Protein AF-A0A382ZTS0-F1 (afdb_monomer)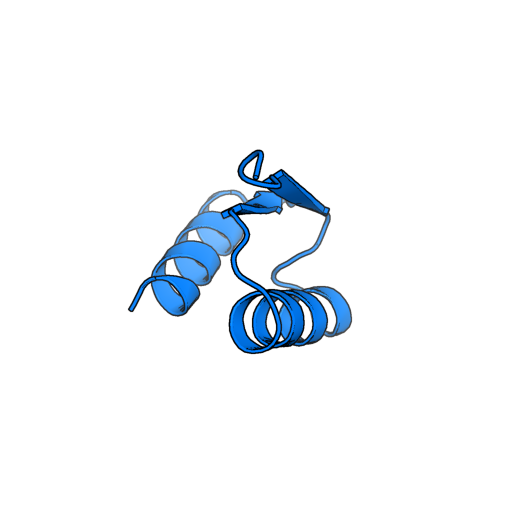

InterPro domains:
  IPR036291 NAD(P)-binding domain superfamily [SSF51735] (3-49)

pLDDT: mean 95.24, std 6.12, range [60.0, 97.94]

Foldseek 3Di:
DDAAEDEDECLLPDVNVVVVLVDVVPDRHHYQYHYDDVVSRVVSVVVVVD

Mean predicted aligned error: 2.68 Å

Organism: NCBI:txid408172

Nearest PDB structures (foldseek):
  2hrb-assembly1_A  TM=8.485E-01  e=7.847E-02  Homo sapiens
  3bhj-assembly1_A  TM=8.339E-01  e=1.038E-01  Homo sapiens
  1n5d-assembly1_A  TM=8.525E-01  e=1.474E-01  Sus scrofa
  8j4o-assembly1_B  TM=4.348E-01  e=8.550E+00  Acinetobacter baumannii
  8j4n-assembly1_A  TM=4.429E-01  e=8.550E+00  Acinetobacter baumannii

Radius of gyration: 10.42 Å; Cα contacts (8 Å, |Δi|>4): 59; chains: 1; bounding box: 31×19×24 Å

Secondary structure (DSSP, 8-state):
-PPEEEEEETTTSHHHHHHHHHHHHHS-EEEEEE-S-HHHHHHHHHHHH-

Solvent-accessible surface area (backbone atoms only — not comparable to full-atom values): 3020 Å² total; per-residue (Å²): 132,82,85,45,76,47,78,36,77,43,20,78,39,79,69,30,35,58,49,51,55,49,48,58,72,77,41,90,59,48,79,42,61,37,58,96,49,64,67,57,26,50,55,49,50,52,65,75,71,110

Sequence (50 aa):
MREQTVLILGGYGGAGKALAELLLKETKLRLLIGGRNPAKAEAFADELNA

Structure (mmCIF, N/CA/C/O backbone):
data_AF-A0A382ZTS0-F1
#
_entry.id   AF-A0A382ZTS0-F1
#
loop_
_atom_site.group_PDB
_atom_site.id
_atom_site.type_symbol
_atom_site.label_atom_id
_atom_site.label_alt_id
_atom_site.label_comp_id
_atom_site.label_asym_id
_atom_site.label_entity_id
_atom_site.label_seq_id
_atom_site.pdbx_PDB_ins_code
_atom_site.Cartn_x
_atom_site.Cartn_y
_atom_site.Cartn_z
_atom_site.occupancy
_atom_site.B_iso_or_equiv
_atom_site.auth_seq_id
_atom_site.auth_comp_id
_atom_site.auth_asym_id
_atom_site.auth_atom_id
_atom_site.pdbx_PDB_model_num
ATOM 1 N N . MET A 1 1 ? -21.700 1.909 7.712 1.00 60.00 1 MET A N 1
ATOM 2 C CA . MET A 1 1 ? -20.616 2.882 7.433 1.00 60.00 1 MET A CA 1
ATOM 3 C C . MET A 1 1 ? -20.116 2.624 6.018 1.00 60.00 1 MET A C 1
ATOM 5 O O . MET A 1 1 ? -20.119 1.466 5.624 1.00 60.00 1 MET A O 1
ATOM 9 N N . ARG A 1 2 ? -19.781 3.657 5.231 1.00 76.38 2 ARG A N 1
ATOM 10 C CA . ARG A 1 2 ? -19.210 3.461 3.883 1.00 76.38 2 ARG A CA 1
ATOM 11 C C . ARG A 1 2 ? -17.794 2.905 4.015 1.00 76.38 2 ARG A C 1
ATOM 13 O O . ARG A 1 2 ? -17.034 3.402 4.840 1.00 76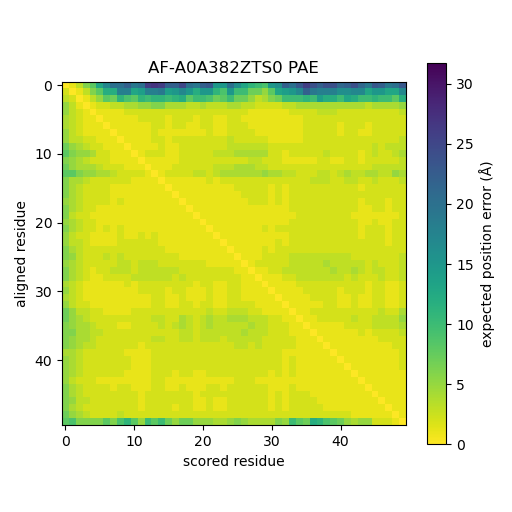.38 2 ARG A O 1
ATOM 20 N N . GLU A 1 3 ? -17.462 1.911 3.204 1.00 85.25 3 GLU A N 1
ATOM 21 C CA . GLU A 1 3 ? -16.096 1.409 3.076 1.00 85.25 3 GLU A CA 1
ATOM 22 C C . GLU A 1 3 ? -15.199 2.535 2.542 1.00 85.25 3 GLU A C 1
ATOM 24 O O . GLU A 1 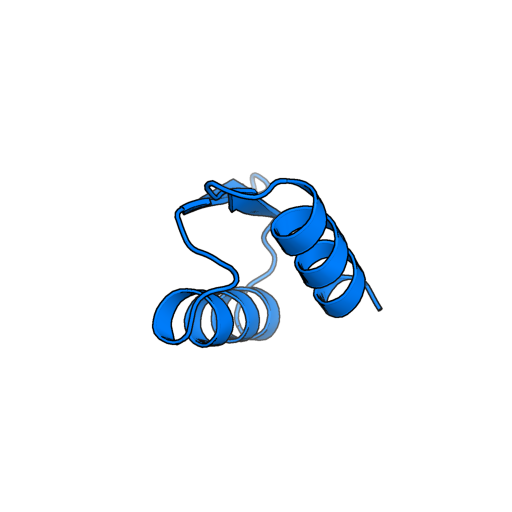3 ? -15.471 3.115 1.487 1.00 85.25 3 GLU A O 1
ATOM 29 N N . GLN A 1 4 ? -14.176 2.913 3.309 1.00 93.75 4 GLN A N 1
ATOM 30 C CA . GLN A 1 4 ? -13.257 3.981 2.924 1.00 93.75 4 GLN A CA 1
ATOM 31 C C . GLN A 1 4 ? -12.164 3.397 2.032 1.00 93.75 4 GLN A C 1
ATOM 33 O O . GLN A 1 4 ? -11.576 2.373 2.364 1.00 93.75 4 GLN A O 1
ATOM 38 N N . THR A 1 5 ? -11.902 4.041 0.895 1.00 97.12 5 THR A N 1
ATOM 39 C CA . THR A 1 5 ? -10.809 3.663 -0.010 1.00 97.12 5 THR A CA 1
ATOM 40 C C . THR A 1 5 ? -9.756 4.761 -0.027 1.00 97.12 5 THR A C 1
ATOM 42 O O . THR A 1 5 ? -10.092 5.929 -0.222 1.00 97.12 5 THR A O 1
ATOM 45 N N . VAL A 1 6 ? -8.491 4.388 0.158 1.00 97.25 6 VAL A N 1
ATOM 46 C CA . VAL A 1 6 ? -7.343 5.305 0.161 1.00 97.25 6 VAL A CA 1
ATOM 47 C C . VAL A 1 6 ? -6.336 4.860 -0.896 1.00 97.25 6 VAL A C 1
ATOM 49 O O . VAL A 1 6 ? -6.025 3.679 -0.994 1.00 97.25 6 VAL A O 1
ATOM 52 N N . LEU A 1 7 ? -5.810 5.805 -1.677 1.00 97.44 7 LEU A N 1
ATOM 53 C CA . LEU A 1 7 ? -4.698 5.585 -2.604 1.00 97.44 7 LEU A CA 1
ATOM 54 C C . LEU A 1 7 ? -3.429 6.221 -2.036 1.00 97.44 7 LEU A C 1
ATOM 56 O O . LEU A 1 7 ? -3.413 7.423 -1.774 1.00 97.44 7 LEU A O 1
ATOM 60 N N . ILE A 1 8 ? -2.356 5.440 -1.914 1.00 97.44 8 ILE A N 1
ATOM 61 C CA . ILE A 1 8 ? -1.024 5.950 -1.571 1.00 97.44 8 ILE A CA 1
ATOM 62 C C . ILE A 1 8 ? -0.128 5.893 -2.804 1.00 97.44 8 ILE A C 1
ATOM 64 O O . ILE A 1 8 ? 0.206 4.817 -3.304 1.00 97.44 8 ILE A O 1
ATOM 68 N N . LEU A 1 9 ? 0.318 7.063 -3.262 1.00 96.56 9 LEU A N 1
ATOM 69 C CA . LEU A 1 9 ? 1.371 7.173 -4.268 1.00 96.56 9 LEU A CA 1
ATOM 70 C C . LEU A 1 9 ? 2.744 7.044 -3.603 1.00 96.56 9 LEU A C 1
ATOM 72 O O . LEU A 1 9 ? 3.033 7.713 -2.615 1.00 96.56 9 LEU A O 1
ATOM 76 N N . GLY A 1 10 ? 3.598 6.178 -4.150 1.00 95.31 10 GLY A N 1
ATOM 77 C CA . GLY A 1 10 ? 4.865 5.813 -3.516 1.00 95.31 10 GLY A CA 1
ATOM 78 C C . GLY A 1 10 ?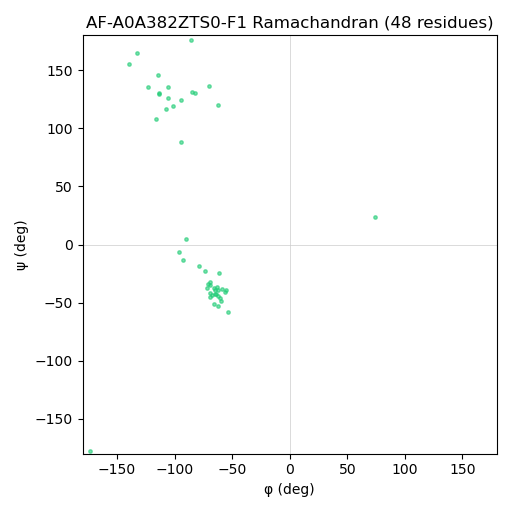 4.692 4.876 -2.318 1.00 95.31 10 GLY A C 1
ATOM 79 O O . GLY A 1 10 ? 5.567 4.839 -1.455 1.00 95.31 10 GLY A O 1
ATOM 80 N N . GLY A 1 11 ? 3.589 4.118 -2.264 1.00 95.50 11 GLY A N 1
ATOM 81 C CA . GLY A 1 11 ? 3.241 3.260 -1.126 1.00 95.50 11 GLY A CA 1
ATOM 82 C C . GLY A 1 11 ? 4.255 2.155 -0.818 1.00 95.50 11 GLY A C 1
ATOM 83 O O . GLY A 1 11 ? 4.374 1.772 0.330 1.00 95.50 11 GLY A O 1
ATOM 84 N N . TYR A 1 12 ? 5.055 1.713 -1.792 1.00 96.50 12 TYR A N 1
ATOM 85 C CA . TYR A 1 12 ? 6.144 0.745 -1.575 1.00 96.50 12 TYR A CA 1
ATOM 86 C C . TYR A 1 12 ? 7.506 1.395 -1.232 1.00 96.50 12 TYR A C 1
ATOM 88 O O . TYR A 1 12 ? 8.534 0.720 -1.194 1.00 96.50 12 TYR A O 1
ATOM 96 N N . GLY A 1 13 ? 7.565 2.722 -1.063 1.00 95.12 13 GLY A N 1
ATOM 97 C CA . GLY A 1 13 ? 8.760 3.441 -0.598 1.00 95.12 13 GLY A CA 1
ATOM 98 C C . GLY A 1 13 ? 8.851 3.488 0.932 1.00 95.12 13 GLY A C 1
ATOM 99 O O . GLY A 1 13 ? 7.927 3.069 1.613 1.00 95.12 13 GLY A O 1
ATOM 100 N N . GLY A 1 14 ? 9.930 4.050 1.493 1.00 95.00 14 GLY A N 1
ATOM 101 C CA . GLY A 1 14 ? 10.178 4.028 2.947 1.00 95.00 14 GLY A CA 1
ATOM 102 C C . GLY A 1 14 ? 9.021 4.5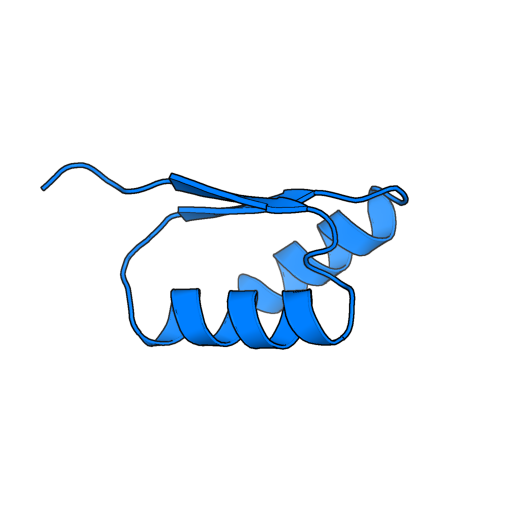65 3.804 1.00 95.00 14 GLY A C 1
ATOM 103 O O . GLY A 1 14 ? 8.470 3.837 4.622 1.00 95.00 14 GLY A O 1
ATOM 104 N N . ALA A 1 15 ? 8.610 5.820 3.587 1.00 96.44 15 ALA A N 1
ATOM 105 C CA . ALA A 1 15 ? 7.498 6.413 4.339 1.00 96.44 15 ALA A CA 1
ATOM 106 C C . ALA A 1 15 ? 6.129 5.838 3.933 1.00 96.44 15 ALA A C 1
ATOM 108 O O . ALA A 1 15 ? 5.270 5.627 4.785 1.00 96.44 15 ALA A O 1
ATOM 109 N N . GLY A 1 16 ? 5.932 5.566 2.637 1.00 96.88 16 GLY A N 1
ATOM 110 C CA . GLY A 1 16 ? 4.679 5.015 2.118 1.00 96.88 16 GLY A CA 1
ATOM 111 C C . GLY A 1 16 ? 4.360 3.636 2.692 1.00 96.88 16 GLY A C 1
ATOM 112 O O . GLY A 1 16 ? 3.208 3.389 3.039 1.00 96.88 16 GLY A O 1
ATOM 113 N N .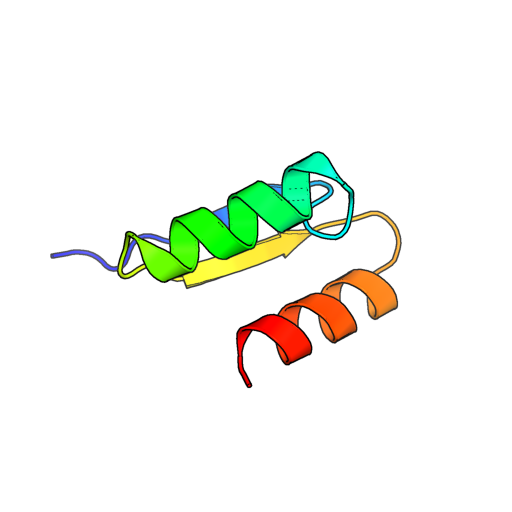 LYS A 1 17 ? 5.382 2.787 2.861 1.00 97.44 17 LYS A N 1
ATOM 114 C CA . LYS A 1 17 ? 5.246 1.430 3.399 1.00 97.44 17 LYS A CA 1
AT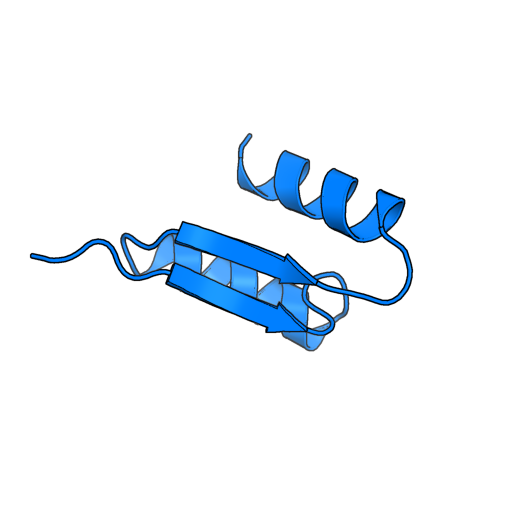OM 115 C C . LYS A 1 17 ? 4.793 1.465 4.853 1.00 97.44 17 LYS A C 1
ATOM 117 O O . LYS A 1 17 ? 3.766 0.883 5.181 1.00 97.44 17 LYS A O 1
ATOM 122 N N . ALA A 1 18 ? 5.488 2.239 5.688 1.00 97.75 18 ALA A N 1
ATOM 123 C CA . ALA A 1 18 ? 5.116 2.407 7.092 1.00 97.75 18 ALA A CA 1
ATOM 124 C C . ALA A 1 18 ? 3.694 2.978 7.255 1.00 97.75 18 ALA A C 1
ATOM 126 O O . ALA A 1 18 ? 2.944 2.550 8.132 1.00 97.75 18 ALA A O 1
ATOM 127 N N . LEU A 1 19 ? 3.297 3.922 6.393 1.00 97.88 19 LEU A N 1
ATOM 128 C CA . LEU A 1 19 ? 1.945 4.481 6.408 1.00 97.88 19 LEU A CA 1
ATOM 129 C C . LEU A 1 19 ? 0.884 3.451 5.991 1.00 97.88 19 LEU A C 1
ATOM 131 O O . LEU A 1 19 ? -0.169 3.383 6.621 1.00 97.88 19 LEU A O 1
ATOM 135 N N . ALA A 1 20 ? 1.151 2.664 4.946 1.00 97.69 20 ALA A N 1
ATOM 136 C CA . ALA A 1 20 ? 0.254 1.615 4.468 1.00 97.69 20 ALA A CA 1
ATOM 137 C C . ALA A 1 20 ? -0.024 0.566 5.556 1.00 97.69 20 ALA A C 1
ATOM 139 O O . ALA A 1 20 ? -1.184 0.268 5.843 1.00 97.69 20 ALA A O 1
ATOM 140 N N . GLU A 1 21 ? 1.036 0.076 6.203 1.00 96.88 21 GLU A N 1
ATOM 141 C CA . GLU A 1 21 ? 0.957 -0.897 7.297 1.00 96.88 21 GLU A CA 1
ATOM 142 C C . GLU A 1 21 ? 0.165 -0.343 8.490 1.00 96.88 21 GLU A C 1
ATOM 144 O O . GLU A 1 21 ? -0.735 -1.007 9.006 1.00 96.88 21 GLU A O 1
ATOM 149 N N . LEU A 1 22 ? 0.444 0.899 8.901 1.00 97.88 22 LEU A N 1
ATOM 150 C CA . LEU A 1 22 ? -0.253 1.524 10.025 1.00 97.88 22 LEU A CA 1
ATOM 151 C C . LEU A 1 22 ? -1.744 1.744 9.729 1.00 97.88 22 LEU A C 1
ATOM 153 O O . LEU A 1 22 ? -2.584 1.478 10.583 1.00 97.88 22 LEU A O 1
ATOM 157 N 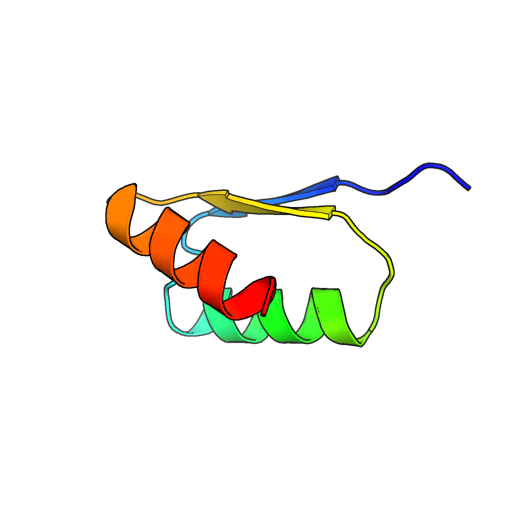N . LEU A 1 23 ? -2.094 2.197 8.522 1.00 96.94 23 LEU A N 1
ATOM 158 C CA . LEU A 1 23 ? -3.490 2.420 8.138 1.00 96.94 23 LEU A CA 1
ATOM 159 C C . LEU A 1 23 ? -4.312 1.129 8.158 1.00 96.94 23 LEU A C 1
ATOM 161 O O . LEU A 1 23 ? -5.431 1.139 8.673 1.00 96.94 23 LEU A O 1
ATOM 165 N N . LEU A 1 24 ? -3.767 0.032 7.629 1.00 96.56 24 LEU A N 1
ATOM 166 C CA . LEU A 1 24 ? -4.445 -1.267 7.628 1.00 96.56 24 LEU A CA 1
ATOM 167 C C . LEU A 1 24 ? -4.555 -1.867 9.034 1.00 96.56 24 LEU A C 1
ATOM 169 O O . LEU A 1 24 ? -5.543 -2.527 9.343 1.00 96.56 24 LEU A O 1
ATOM 173 N N . LYS A 1 25 ? -3.571 -1.609 9.902 1.00 96.88 25 LYS A N 1
ATOM 174 C CA . LYS A 1 25 ? -3.600 -2.058 11.298 1.00 96.88 25 LYS A CA 1
ATOM 175 C C . LYS A 1 25 ? -4.656 -1.326 12.129 1.00 96.88 25 LYS A C 1
ATOM 177 O O . LYS A 1 25 ? -5.360 -1.952 12.917 1.00 96.88 25 LYS A O 1
ATOM 182 N N . GLU A 1 26 ? -4.740 -0.007 11.986 1.00 97.44 26 GLU A N 1
ATOM 183 C CA . GLU A 1 26 ? -5.541 0.841 12.879 1.00 97.44 26 GLU A CA 1
ATOM 184 C C . GLU A 1 26 ? -6.965 1.088 12.358 1.00 97.44 26 GLU A C 1
ATOM 186 O O . GLU A 1 26 ? -7.827 1.580 13.089 1.00 97.44 26 GLU A O 1
ATOM 191 N N . THR A 1 27 ? -7.245 0.767 11.091 1.00 95.19 27 THR A N 1
ATOM 192 C CA . THR A 1 27 ? -8.540 1.064 10.468 1.00 95.19 27 THR A CA 1
ATOM 193 C C . THR A 1 27 ? -9.033 -0.067 9.570 1.00 95.19 27 THR A C 1
ATOM 195 O O . THR A 1 27 ? -8.261 -0.840 9.015 1.00 95.19 27 THR A O 1
ATOM 198 N N . LYS A 1 28 ? -10.356 -0.143 9.383 1.00 93.88 28 LYS A N 1
ATOM 199 C CA . LYS A 1 28 ? -10.978 -1.020 8.383 1.00 93.88 28 LYS A CA 1
ATOM 200 C C . LYS A 1 28 ? -11.219 -0.226 7.103 1.00 93.88 28 LYS A C 1
ATOM 202 O O . LYS A 1 28 ? -12.283 0.373 6.938 1.00 93.88 28 LYS A O 1
ATOM 207 N N . LEU A 1 29 ? -10.216 -0.199 6.231 1.00 95.94 29 LEU A N 1
ATOM 208 C CA . LEU A 1 29 ? -10.272 0.464 4.929 1.00 95.94 29 LEU A CA 1
ATOM 209 C C . LEU A 1 29 ? -9.743 -0.433 3.814 1.00 95.94 29 LEU A C 1
ATOM 211 O O . LEU A 1 29 ? -9.046 -1.415 4.057 1.00 95.94 29 LEU A O 1
ATOM 215 N N . ARG A 1 30 ? -10.042 -0.042 2.579 1.00 97.25 30 ARG A N 1
ATOM 216 C CA . ARG A 1 30 ? -9.419 -0.580 1.375 1.00 97.25 30 ARG A CA 1
ATOM 217 C C . ARG A 1 30 ? -8.256 0.318 0.970 1.00 97.25 30 ARG A C 1
ATOM 219 O O . ARG A 1 30 ? -8.441 1.515 0.740 1.00 97.25 30 ARG A O 1
ATOM 226 N N . LEU A 1 31 ? -7.069 -0.259 0.835 1.00 97.56 31 LEU A N 1
ATOM 227 C CA . LEU A 1 31 ? -5.872 0.469 0.433 1.00 97.56 31 LEU A CA 1
ATOM 228 C C . LEU A 1 31 ? -5.490 0.138 -1.013 1.00 97.56 31 LEU A C 1
ATOM 230 O O . LEU A 1 31 ? -5.508 -1.019 -1.421 1.00 97.56 31 LEU A O 1
ATOM 234 N N . LEU A 1 32 ? -5.142 1.160 -1.790 1.00 97.75 32 LEU A N 1
ATOM 235 C CA . LEU A 1 32 ? -4.589 1.041 -3.135 1.00 97.75 32 LEU A CA 1
ATOM 236 C C . LEU A 1 32 ? -3.147 1.556 -3.119 1.00 97.75 32 LEU A C 1
ATOM 238 O O . LEU A 1 32 ? -2.886 2.670 -2.656 1.00 97.75 32 LEU A O 1
ATOM 242 N N . ILE A 1 33 ? -2.213 0.768 -3.649 1.00 97.75 33 ILE A N 1
ATOM 243 C CA . ILE A 1 33 ? -0.801 1.144 -3.763 1.00 97.75 33 ILE A CA 1
ATOM 244 C C . ILE A 1 33 ? -0.516 1.580 -5.199 1.00 97.75 33 ILE A C 1
ATOM 246 O O . ILE A 1 33 ? -0.662 0.804 -6.139 1.00 97.75 33 ILE A O 1
ATOM 250 N N . GLY A 1 34 ? -0.086 2.830 -5.373 1.00 95.19 34 GLY A N 1
ATOM 251 C CA . GLY A 1 34 ? 0.328 3.381 -6.660 1.00 95.19 34 GLY A CA 1
ATOM 252 C C . GLY A 1 34 ? 1.814 3.729 -6.680 1.00 95.19 34 GLY A C 1
ATOM 253 O O . GLY A 1 34 ? 2.383 4.185 -5.687 1.00 95.19 34 GLY A O 1
ATOM 254 N N . GLY A 1 35 ? 2.465 3.569 -7.829 1.00 94.62 35 GLY A N 1
ATOM 255 C CA . GLY A 1 35 ? 3.845 4.006 -8.017 1.00 94.62 35 GLY A CA 1
ATOM 256 C C . GLY A 1 35 ? 4.330 3.852 -9.454 1.00 94.62 35 GLY A C 1
ATOM 257 O O . GLY A 1 35 ? 3.584 3.451 -10.340 1.00 94.62 35 GLY A O 1
ATOM 258 N N . ARG A 1 36 ? 5.601 4.197 -9.685 1.00 96.75 36 ARG A N 1
ATOM 259 C CA . ARG A 1 36 ? 6.221 4.191 -11.024 1.00 96.75 36 ARG A CA 1
ATOM 260 C C . ARG A 1 36 ? 6.514 2.787 -11.558 1.00 96.75 36 ARG A C 1
ATOM 262 O O . ARG A 1 36 ? 6.688 2.628 -12.758 1.00 96.75 36 ARG A O 1
ATOM 269 N N . ASN A 1 37 ? 6.632 1.795 -10.676 1.00 97.06 37 ASN A N 1
ATOM 270 C CA . ASN A 1 37 ? 6.867 0.406 -11.048 1.00 97.06 37 ASN A CA 1
ATOM 271 C C . ASN A 1 37 ? 5.655 -0.435 -10.608 1.00 97.06 37 ASN A C 1
ATOM 273 O O . ASN A 1 37 ? 5.497 -0.640 -9.401 1.00 97.06 37 ASN A O 1
ATOM 277 N N . PRO A 1 38 ? 4.813 -0.904 -11.548 1.00 95.06 38 PRO A N 1
ATOM 278 C CA . PRO A 1 38 ? 3.596 -1.641 -11.216 1.00 95.06 38 PRO A CA 1
ATOM 279 C C . PRO A 1 38 ? 3.892 -2.983 -10.540 1.00 95.06 38 PRO A C 1
ATOM 281 O O . PRO A 1 38 ? 3.246 -3.296 -9.551 1.00 95.06 38 PRO A O 1
ATOM 284 N N . ALA A 1 39 ? 4.930 -3.709 -10.967 1.00 97.50 39 ALA A N 1
ATOM 285 C CA . ALA A 1 39 ? 5.295 -4.994 -10.368 1.00 97.50 39 ALA A CA 1
ATOM 286 C C . ALA A 1 39 ? 5.710 -4.858 -8.891 1.00 97.50 39 ALA A C 1
ATOM 288 O O . ALA A 1 39 ? 5.382 -5.703 -8.066 1.00 97.50 39 ALA A O 1
ATOM 289 N N . LYS A 1 40 ? 6.398 -3.764 -8.526 1.00 97.69 40 LYS A N 1
ATOM 290 C CA . LYS A 1 40 ? 6.713 -3.472 -7.114 1.00 97.69 40 LYS A CA 1
ATOM 291 C C . LYS A 1 40 ? 5.477 -3.097 -6.298 1.00 97.69 40 LYS A C 1
ATOM 293 O O . LYS A 1 40 ? 5.436 -3.390 -5.110 1.00 97.69 40 LYS A O 1
ATOM 298 N N . ALA A 1 41 ? 4.513 -2.411 -6.910 1.00 97.44 41 ALA A N 1
ATOM 299 C CA . ALA A 1 41 ? 3.260 -2.076 -6.244 1.00 97.44 41 ALA A CA 1
ATOM 300 C C . ALA A 1 41 ? 2.402 -3.323 -6.004 1.00 97.44 41 ALA A C 1
ATOM 302 O O . ALA A 1 41 ? 1.863 -3.466 -4.914 1.00 97.44 41 ALA A O 1
ATOM 303 N N . GLU A 1 42 ? 2.329 -4.215 -6.991 1.00 97.50 42 GLU A N 1
ATOM 304 C CA . GLU A 1 42 ? 1.626 -5.497 -6.907 1.00 97.50 42 GLU A CA 1
ATOM 305 C C . GLU A 1 42 ? 2.243 -6.401 -5.838 1.00 97.50 42 GLU A C 1
ATOM 307 O O . GLU A 1 42 ? 1.553 -6.755 -4.891 1.00 97.50 42 GLU A O 1
ATOM 312 N N . ALA A 1 43 ? 3.561 -6.632 -5.882 1.00 97.94 43 ALA A N 1
ATOM 313 C CA . ALA A 1 43 ? 4.248 -7.432 -4.865 1.00 97.94 43 ALA A CA 1
ATOM 314 C C . ALA A 1 43 ? 4.033 -6.894 -3.439 1.00 97.94 43 ALA A C 1
ATOM 316 O O . ALA A 1 43 ? 3.810 -7.661 -2.509 1.00 97.94 43 ALA A O 1
ATOM 317 N N . PHE A 1 44 ? 4.058 -5.567 -3.259 1.00 97.88 44 PHE A N 1
ATOM 318 C CA . PHE A 1 44 ? 3.789 -4.976 -1.949 1.00 97.88 44 PHE A CA 1
ATOM 319 C C . PHE A 1 44 ? 2.312 -5.091 -1.537 1.00 97.88 44 PHE A C 1
ATOM 321 O O . PHE A 1 44 ? 2.019 -5.261 -0.359 1.00 97.88 44 PHE A O 1
ATOM 328 N N . ALA A 1 45 ? 1.369 -5.016 -2.478 1.00 97.62 45 ALA A N 1
ATOM 329 C CA . ALA A 1 45 ? -0.040 -5.258 -2.184 1.00 97.62 45 ALA A CA 1
ATOM 330 C C . ALA A 1 45 ? -0.291 -6.722 -1.782 1.00 97.62 45 ALA A C 1
ATOM 332 O O . ALA A 1 45 ? -1.074 -6.962 -0.867 1.00 97.62 45 ALA A O 1
ATOM 333 N N . ASP A 1 46 ? 0.392 -7.681 -2.409 1.00 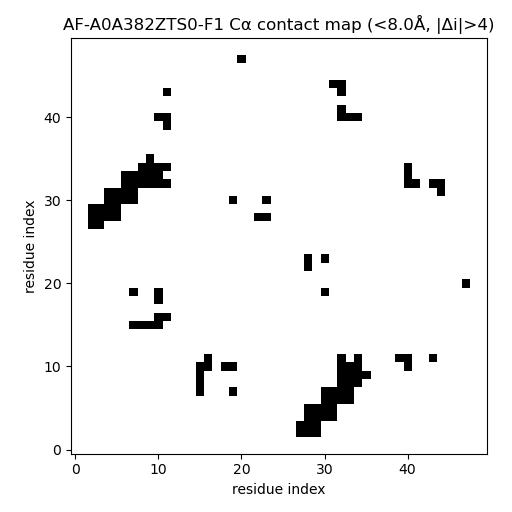97.81 46 ASP A N 1
ATOM 334 C CA . ASP A 1 46 ? 0.324 -9.098 -2.037 1.00 97.81 46 ASP A CA 1
ATOM 335 C C . ASP A 1 46 ? 0.884 -9.337 -0.628 1.00 97.81 46 ASP A C 1
ATOM 337 O O . ASP A 1 46 ? 0.244 -10.021 0.168 1.00 97.81 46 ASP A O 1
ATOM 341 N N . GLU A 1 47 ? 2.016 -8.707 -0.278 1.00 97.25 47 GLU A N 1
ATOM 342 C CA . GLU A 1 47 ? 2.570 -8.732 1.089 1.00 97.25 47 GLU A CA 1
ATOM 343 C C . GLU A 1 47 ? 1.556 -8.244 2.138 1.00 97.25 47 GLU A C 1
ATOM 345 O O . GLU A 1 47 ? 1.497 -8.796 3.233 1.00 97.25 47 GLU A O 1
ATOM 350 N N . LEU A 1 48 ? 0.761 -7.216 1.821 1.00 96.56 48 LEU A N 1
ATOM 351 C CA . LEU A 1 48 ? -0.234 -6.648 2.738 1.00 96.56 48 LEU A CA 1
ATOM 352 C C . LEU A 1 48 ? -1.533 -7.467 2.834 1.00 96.56 48 LEU A C 1
ATOM 354 O O . LEU A 1 48 ? -2.296 -7.262 3.777 1.00 96.56 48 LEU A O 1
ATOM 358 N N . ASN A 1 49 ? -1.808 -8.341 1.862 1.00 96.19 49 ASN A N 1
ATOM 359 C CA . ASN A 1 49 ? -2.999 -9.199 1.833 1.00 96.19 49 ASN A CA 1
ATOM 360 C C . ASN A 1 49 ? -2.749 -10.613 2.393 1.00 96.19 49 ASN A C 1
ATOM 362 O O . ASN A 1 49 ? -3.705 -11.388 2.483 1.00 96.19 49 ASN A O 1
ATOM 366 N N . ALA A 1 50 ? -1.497 -10.955 2.713 1.00 91.19 50 ALA A N 1
ATOM 367 C CA . ALA A 1 50 ? -1.107 -12.227 3.323 1.00 91.19 50 ALA A CA 1
ATOM 368 C C . ALA A 1 50 ? -1.548 -12.325 4.793 1.00 91.19 50 ALA A C 1
ATOM 370 O O . ALA A 1 50 ? -1.982 -13.433 5.190 1.00 91.19 50 ALA A O 1
#